Protein AF-A0A5J4UA17-F1 (afdb_monomer)

Foldseek 3Di:
DPDWDDQQDDPPFGADFWTADLVVRFIWGDPPPDTDTFDWDADPVRWIWGWDAGPVRDIDTGTSVRSCVVVVHD

Secondary structure (DSSP, 8-state):
---PEE--EETTEE-SSEEEETTTTEEEEE-SS-EEEPPPEE-TTS-EEEEEE-TTS-EEEEEHHHHHHHTT--

pLDDT: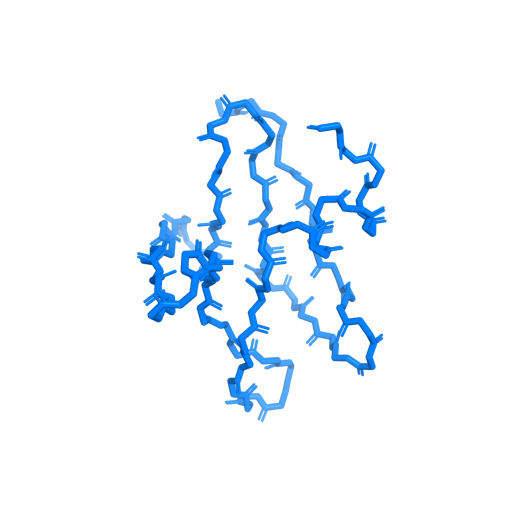 mean 90.47, std 9.32, range [51.94, 98.31]

Radius of gyration: 11.69 Å; Cα contacts (8 Å, |Δi|>4): 119; chains: 1; bounding box: 26×30×27 Å

Solvent-accessible surface area (backbone atoms only — not comparable to full-atom values): 4532 Å² total; per-residue (Å²): 139,74,68,70,46,74,47,50,63,60,92,92,45,44,30,87,45,39,32,37,26,76,88,75,74,43,44,30,36,50,77,91,82,53,76,40,78,50,68,79,43,70,46,98,87,67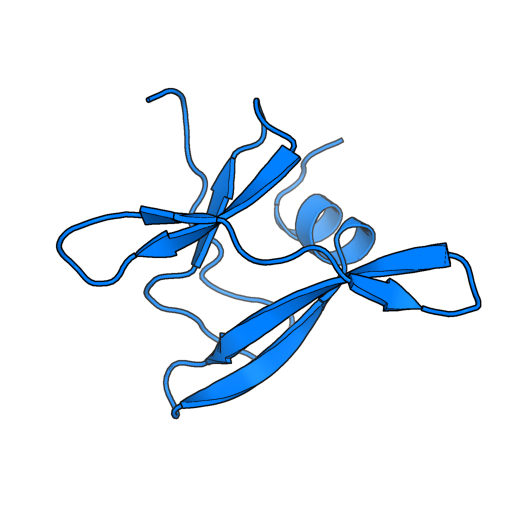,54,45,27,32,73,49,55,30,80,84,67,54,69,44,80,49,40,50,74,60,51,31,56,76,69,73,47,135

Sequence (74 aa):
MVDMKRQLQYGRHQFEDLYFSPGEDMFYMSNGIKYKELHVNMKLNGALFVYAPDIRGKGHQIHYIRAKKIMNIK

Mean predicted aligned error: 3.88 Å

Nearest PDB structures (foldseek):
  1e0b-assembly1_A  TM=6.468E-01  e=5.320E-01  Schizosaccharomyces pombe
  1tn9-assembly1_A  TM=5.779E-01  e=7.545E-01  Enterococcus faecalis
  6hq9-assembly2_B  TM=4.418E-01  e=3.539E-01  Homo sapiens
  4v6w-assembly1_AE  TM=5.521E-01  e=2.418E+00  Drosophila melanogaster
  2x5c-assembly2_B  TM=3.574E-01  e=1.274E+00  Pyrobaculum spherical virus

Organism: NCBI:txid222440

Structure (mmCIF, N/CA/C/O backbone):
data_AF-A0A5J4UA17-F1
#
_entry.id   AF-A0A5J4UA17-F1
#
loop_
_atom_site.group_PDB
_atom_site.id
_atom_site.type_symbol
_atom_site.label_atom_id
_atom_site.label_alt_id
_atom_site.label_comp_id
_atom_site.label_asym_id
_atom_site.label_entity_id
_atom_site.label_seq_id
_atom_site.pdbx_PDB_ins_code
_atom_site.Cartn_x
_atom_site.Cartn_y
_atom_site.Cartn_z
_atom_site.occupancy
_atom_site.B_iso_or_equiv
_atom_site.auth_seq_id
_atom_site.auth_comp_id
_atom_site.auth_asym_id
_atom_site.auth_atom_id
_atom_site.pdbx_PDB_model_num
ATOM 1 N N . MET A 1 1 ? 1.619 18.305 -2.843 1.00 53.34 1 MET A N 1
ATOM 2 C CA . MET A 1 1 ? 1.353 16.875 -2.584 1.00 53.34 1 MET A CA 1
ATOM 3 C C . MET A 1 1 ? 0.624 16.339 -3.797 1.00 53.34 1 MET A C 1
ATOM 5 O O . MET A 1 1 ? -0.526 16.694 -4.014 1.00 53.34 1 MET A O 1
ATOM 9 N N . VAL A 1 2 ? 1.375 15.675 -4.670 1.00 51.94 2 VAL A N 1
ATOM 10 C CA . VAL A 1 2 ? 1.012 15.387 -6.062 1.00 51.94 2 VAL A CA 1
ATOM 11 C C . VAL A 1 2 ? 0.467 13.957 -6.122 1.00 51.94 2 VAL A C 1
ATOM 13 O O . VAL A 1 2 ? 1.161 13.039 -5.715 1.00 51.94 2 VAL A O 1
ATOM 16 N N . ASP A 1 3 ? -0.788 13.816 -6.552 1.00 69.31 3 ASP A N 1
ATOM 17 C CA . ASP A 1 3 ? -1.491 12.581 -6.948 1.00 69.31 3 ASP A CA 1
ATOM 18 C C . ASP A 1 3 ? -1.208 11.300 -6.123 1.00 69.31 3 ASP A C 1
ATOM 20 O O . ASP A 1 3 ? -0.347 10.487 -6.457 1.00 69.31 3 ASP A O 1
ATOM 24 N N . MET A 1 4 ? -1.979 11.084 -5.050 1.00 75.94 4 MET A N 1
ATOM 25 C CA . MET A 1 4 ? -2.017 9.804 -4.332 1.00 75.94 4 MET A CA 1
ATOM 26 C C . MET A 1 4 ? -3.203 8.963 -4.805 1.00 75.94 4 MET A C 1
ATOM 28 O O . MET A 1 4 ? -4.352 9.401 -4.730 1.00 75.94 4 MET A O 1
ATOM 32 N N . LYS A 1 5 ? -2.948 7.712 -5.198 1.00 75.25 5 LYS A N 1
ATOM 33 C CA . LYS A 1 5 ? -4.004 6.747 -5.526 1.00 75.25 5 LYS A CA 1
ATOM 34 C C . LYS A 1 5 ? -4.369 5.918 -4.305 1.00 75.25 5 LYS A C 1
ATOM 36 O O . LYS A 1 5 ? -3.509 5.313 -3.666 1.00 75.25 5 LYS A O 1
ATOM 41 N N . ARG A 1 6 ? -5.662 5.864 -3.991 1.00 79.31 6 ARG A N 1
ATOM 42 C CA . ARG A 1 6 ? -6.180 5.058 -2.882 1.00 79.31 6 ARG A CA 1
ATOM 43 C C . ARG A 1 6 ? -6.175 3.578 -3.2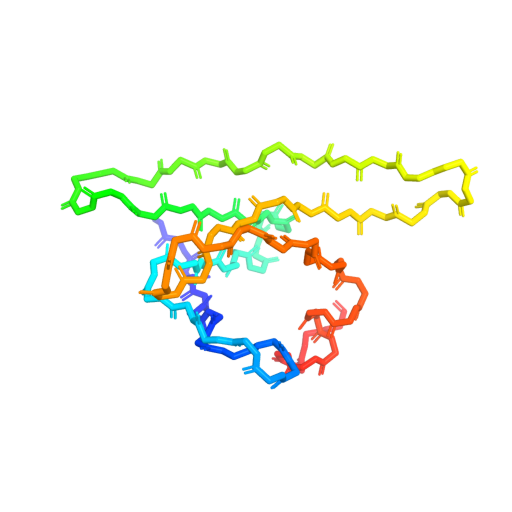60 1.00 79.31 6 ARG A C 1
ATOM 45 O O . ARG A 1 6 ? -6.798 3.188 -4.246 1.00 79.31 6 ARG A O 1
ATOM 52 N N . GLN A 1 7 ? -5.515 2.751 -2.457 1.00 71.12 7 GLN A N 1
ATOM 53 C CA . GLN A 1 7 ? -5.471 1.303 -2.648 1.00 71.12 7 GLN A CA 1
ATOM 54 C C . GLN A 1 7 ? -6.594 0.646 -1.837 1.00 71.12 7 GLN A C 1
ATOM 56 O O . GLN A 1 7 ? -6.362 0.077 -0.776 1.00 71.12 7 GLN A O 1
ATOM 61 N N . LEU A 1 8 ? -7.827 0.722 -2.343 1.00 75.25 8 LEU A N 1
ATOM 62 C CA . LEU A 1 8 ? -9.015 0.208 -1.643 1.00 75.25 8 LEU A CA 1
ATOM 63 C C . LEU A 1 8 ? -9.061 -1.321 -1.558 1.00 75.25 8 LEU A C 1
ATOM 65 O O . LEU A 1 8 ? -9.705 -1.871 -0.666 1.00 75.25 8 LEU A O 1
ATOM 69 N N . GLN A 1 9 ? -8.392 -2.014 -2.485 1.00 81.50 9 GLN A N 1
ATOM 70 C CA . GLN A 1 9 ? -8.431 -3.468 -2.566 1.00 81.50 9 GLN A CA 1
ATOM 71 C C . GLN A 1 9 ? -7.097 -4.063 -3.020 1.00 81.50 9 GLN A C 1
ATOM 73 O O . GLN A 1 9 ? -6.476 -3.613 -3.982 1.00 81.50 9 GLN A O 1
ATOM 78 N N . TYR A 1 10 ? -6.674 -5.132 -2.352 1.00 84.81 10 TYR A N 1
ATOM 79 C CA . TYR A 1 10 ? -5.551 -5.968 -2.763 1.00 84.81 10 TYR A CA 1
ATOM 80 C C . TYR A 1 10 ? -5.951 -7.441 -2.649 1.00 84.81 10 TYR A C 1
ATOM 82 O O . TYR A 1 10 ? -6.022 -8.012 -1.558 1.00 84.81 10 TYR A O 1
ATOM 90 N N . GLY A 1 11 ? -6.278 -8.060 -3.785 1.00 84.00 11 GLY A N 1
ATOM 91 C CA . GLY A 1 11 ? -6.917 -9.376 -3.789 1.00 84.00 11 GLY A CA 1
ATOM 92 C C . GLY A 1 11 ? -8.270 -9.324 -3.072 1.00 84.00 11 GLY A C 1
ATOM 93 O O . GLY A 1 11 ? -9.171 -8.614 -3.503 1.00 84.00 11 GLY A O 1
ATOM 94 N N . ARG A 1 12 ? -8.414 -10.067 -1.967 1.00 89.19 12 ARG A N 1
ATOM 95 C CA . ARG A 1 12 ? -9.642 -10.092 -1.144 1.00 89.19 12 ARG A CA 1
ATOM 96 C C . ARG A 1 12 ? -9.599 -9.141 0.060 1.00 89.19 12 ARG A C 1
ATOM 98 O O . ARG A 1 12 ? -10.550 -9.114 0.832 1.00 89.19 12 ARG A O 1
ATOM 105 N N . HIS A 1 13 ? -8.508 -8.403 0.242 1.00 92.44 13 HIS A N 1
ATOM 106 C CA . HIS A 1 13 ? -8.304 -7.527 1.396 1.00 92.44 13 HIS A CA 1
ATOM 107 C C . HIS A 1 13 ? -8.686 -6.094 1.048 1.00 92.44 13 HIS A C 1
ATOM 109 O O . HIS A 1 13 ? -8.327 -5.614 -0.029 1.00 92.44 13 HIS A O 1
ATOM 115 N N . GLN A 1 14 ? -9.406 -5.437 1.954 1.00 93.56 14 GLN A N 1
ATOM 116 C CA . GLN A 1 14 ? -9.856 -4.055 1.814 1.00 93.56 14 GLN A CA 1
ATOM 117 C C . GLN A 1 14 ? -9.119 -3.153 2.802 1.00 93.56 14 GLN A C 1
ATOM 119 O O . GLN A 1 14 ? -8.826 -3.576 3.922 1.00 93.56 14 GLN A O 1
ATOM 124 N N . PHE A 1 15 ? -8.844 -1.918 2.387 1.00 93.56 15 PHE A N 1
ATOM 125 C CA . PHE A 1 15 ? -8.101 -0.927 3.167 1.00 93.56 15 PHE A CA 1
ATOM 126 C C . PHE A 1 15 ? -8.791 0.434 3.050 1.00 93.56 15 PHE A C 1
ATOM 128 O O . PHE A 1 15 ? -9.200 0.821 1.956 1.00 93.56 15 PHE A O 1
ATOM 135 N N . GLU A 1 16 ? -8.896 1.173 4.153 1.00 88.31 16 GLU A N 1
ATOM 136 C CA . GLU A 1 16 ? -9.508 2.510 4.157 1.00 88.31 16 GLU A CA 1
ATOM 137 C C . GLU A 1 16 ? -8.464 3.624 4.018 1.00 88.31 16 GLU A C 1
ATOM 139 O O . GLU A 1 16 ? -8.690 4.591 3.290 1.00 88.31 16 GLU A O 1
ATOM 144 N N . ASP A 1 17 ? -7.276 3.451 4.595 1.00 91.88 17 ASP A N 1
ATOM 145 C CA . ASP A 1 17 ? -6.288 4.531 4.710 1.00 91.88 17 ASP A CA 1
ATOM 146 C C . ASP A 1 17 ? -4.950 4.244 4.036 1.00 91.88 17 ASP A C 1
ATOM 148 O O . ASP A 1 17 ? -3.942 4.867 4.365 1.00 91.88 17 ASP A O 1
ATOM 152 N N . LEU A 1 18 ? -4.929 3.313 3.083 1.00 94.75 18 LEU A N 1
ATOM 153 C CA . LEU A 1 18 ? -3.735 2.977 2.320 1.00 94.75 18 LEU A CA 1
ATOM 154 C C . LEU A 1 18 ? -3.699 3.716 0.980 1.00 94.75 18 LEU A C 1
ATOM 156 O O . LEU A 1 18 ? -4.618 3.615 0.162 1.00 94.75 18 LEU A O 1
ATOM 160 N N . TYR A 1 19 ? -2.582 4.388 0.728 1.00 94.12 19 TYR A N 1
ATOM 161 C CA . TYR A 1 19 ? -2.350 5.182 -0.470 1.00 94.12 19 TYR A CA 1
ATOM 162 C C . TYR A 1 19 ? -1.027 4.791 -1.118 1.00 94.12 19 TYR A C 1
ATOM 164 O O . TYR A 1 19 ? -0.073 4.422 -0.433 1.00 94.12 19 TYR A O 1
ATOM 172 N N . PHE A 1 20 ? -0.965 4.897 -2.438 1.00 93.62 20 PHE A N 1
ATOM 173 C CA . PHE A 1 20 ? 0.261 4.781 -3.212 1.00 93.62 20 PHE A CA 1
ATOM 174 C C . PHE A 1 20 ? 0.506 6.087 -3.966 1.00 93.62 20 PHE A C 1
ATOM 176 O O . PHE A 1 20 ? -0.392 6.580 -4.650 1.00 93.62 20 PHE A O 1
ATOM 183 N N . SER A 1 21 ? 1.710 6.637 -3.837 1.00 93.00 21 SER A N 1
ATOM 184 C CA . SER A 1 21 ? 2.174 7.808 -4.581 1.00 93.00 21 SER A CA 1
ATOM 185 C C . SER A 1 21 ? 2.974 7.331 -5.795 1.00 93.00 21 SER A C 1
ATOM 187 O O . SER A 1 21 ? 4.094 6.850 -5.617 1.00 93.00 21 SER A O 1
ATOM 189 N N . PRO A 1 22 ? 2.451 7.430 -7.034 1.00 90.06 22 PRO A N 1
ATOM 190 C CA . PRO A 1 22 ? 3.191 7.002 -8.218 1.00 90.06 22 PRO A CA 1
ATOM 191 C C . PRO A 1 22 ? 4.428 7.863 -8.488 1.00 90.06 22 PRO A C 1
ATOM 193 O O . PRO A 1 22 ? 5.399 7.357 -9.037 1.00 90.06 22 PRO A O 1
ATOM 196 N N . GLY A 1 23 ? 4.397 9.146 -8.106 1.00 90.38 23 GLY A N 1
ATOM 197 C CA . GLY A 1 23 ? 5.522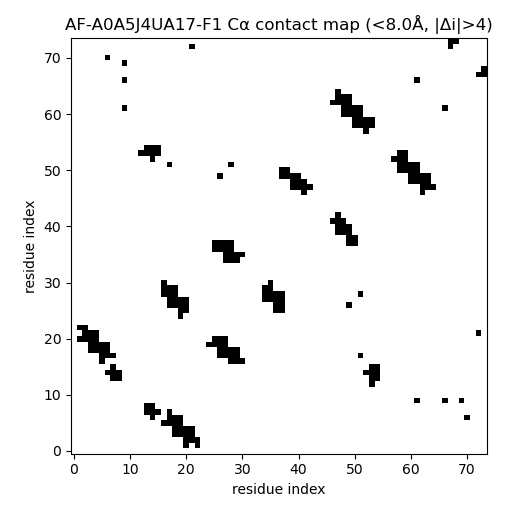 10.066 -8.299 1.00 90.38 23 GLY A CA 1
ATOM 198 C C . GLY A 1 23 ? 6.706 9.785 -7.375 1.00 90.38 23 GLY A C 1
ATOM 199 O O . GLY A 1 23 ? 7.847 9.998 -7.768 1.00 90.38 23 GLY A O 1
ATOM 200 N N . GLU A 1 24 ? 6.441 9.286 -6.167 1.00 92.75 24 GLU A N 1
ATOM 201 C CA . GLU A 1 24 ? 7.479 8.958 -5.178 1.00 92.75 24 GLU A CA 1
ATOM 202 C C . GLU A 1 24 ? 7.797 7.457 -5.136 1.00 92.75 24 GLU A C 1
ATOM 204 O O . GLU A 1 24 ? 8.785 7.057 -4.533 1.00 92.75 24 GLU A O 1
ATOM 209 N N . ASP A 1 25 ? 6.968 6.627 -5.774 1.00 92.94 25 ASP A N 1
ATOM 210 C CA . ASP A 1 25 ? 7.010 5.164 -5.700 1.00 92.94 25 ASP A CA 1
ATOM 211 C C . ASP A 1 25 ? 6.935 4.625 -4.256 1.00 92.94 25 ASP A C 1
ATOM 213 O O . ASP A 1 25 ? 7.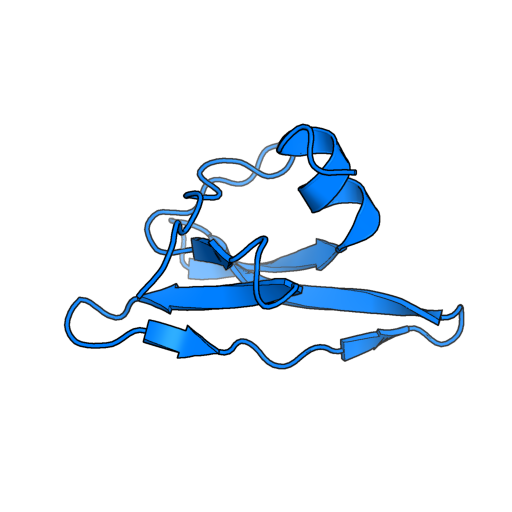607 3.664 -3.879 1.00 92.94 25 ASP A O 1
ATOM 217 N N . MET A 1 26 ? 6.090 5.249 -3.426 1.00 95.38 26 MET A N 1
ATOM 218 C CA . MET A 1 26 ? 5.959 4.932 -1.999 1.00 95.38 26 MET A CA 1
ATOM 219 C C . MET A 1 26 ? 4.515 4.673 -1.576 1.00 95.38 26 MET A C 1
ATOM 221 O O . MET A 1 26 ? 3.563 5.256 -2.103 1.00 95.38 26 MET A O 1
ATOM 225 N N . PHE A 1 27 ? 4.360 3.800 -0.578 1.00 95.94 27 PHE A N 1
ATOM 226 C CA . PHE A 1 27 ? 3.091 3.601 0.116 1.00 95.94 27 PHE A CA 1
ATOM 227 C C . PHE A 1 27 ? 3.008 4.463 1.368 1.00 95.94 27 PHE A C 1
ATOM 229 O O . PHE A 1 27 ? 3.964 4.569 2.135 1.00 95.94 27 PHE A O 1
ATOM 236 N N . TYR A 1 28 ? 1.815 4.987 1.618 1.00 95.88 28 TYR A N 1
ATOM 237 C CA . TYR A 1 28 ? 1.501 5.810 2.773 1.00 95.88 28 TYR A CA 1
ATOM 238 C C . TYR A 1 28 ? 0.266 5.287 3.493 1.00 95.88 28 TYR A C 1
ATOM 240 O O . TYR A 1 28 ? -0.680 4.812 2.861 1.00 95.88 28 TYR A O 1
ATOM 248 N N . MET A 1 29 ? 0.251 5.440 4.815 1.00 94.38 29 MET A N 1
ATOM 249 C CA . MET A 1 29 ? -0.962 5.326 5.618 1.00 94.38 29 MET A CA 1
ATOM 250 C C . MET A 1 29 ? -1.385 6.676 6.178 1.00 94.38 29 MET A C 1
ATOM 252 O O . MET A 1 29 ? -0.565 7.385 6.762 1.00 94.38 29 MET A O 1
ATOM 256 N N . SER A 1 30 ? -2.667 7.006 6.037 1.00 92.94 30 SER A N 1
ATOM 257 C CA . SER A 1 30 ? -3.275 8.119 6.768 1.00 92.94 30 SER A CA 1
ATOM 258 C C . SER A 1 30 ? -3.677 7.669 8.170 1.00 92.94 30 SER A C 1
ATOM 260 O O . SER A 1 30 ? -4.150 6.554 8.361 1.00 92.94 30 SER A O 1
ATOM 262 N N . ASN A 1 31 ? -3.509 8.542 9.160 1.00 89.38 31 ASN A N 1
ATOM 263 C CA . ASN A 1 31 ? -4.130 8.385 10.479 1.00 89.38 31 ASN A CA 1
ATOM 264 C C . ASN A 1 31 ? -5.232 9.433 10.731 1.00 89.38 31 ASN A C 1
ATOM 266 O O . ASN A 1 31 ? -5.521 9.760 11.880 1.00 89.38 31 ASN A O 1
ATOM 270 N N . GLY A 1 32 ? -5.770 10.029 9.661 1.00 89.19 32 GLY A N 1
ATOM 271 C CA . GLY A 1 32 ? -6.751 11.118 9.708 1.00 89.19 32 GLY A CA 1
ATOM 272 C C . GLY A 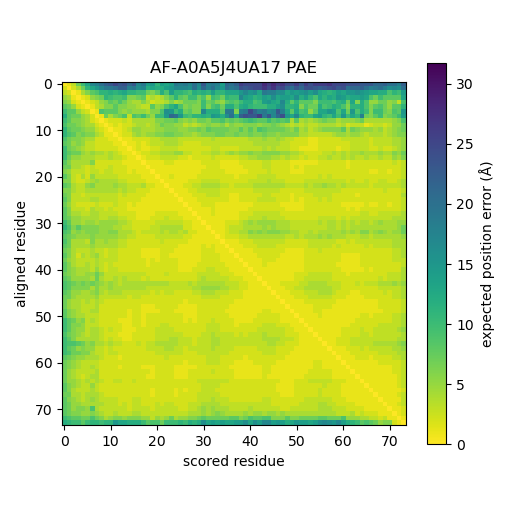1 32 ? -6.155 12.515 9.921 1.00 89.19 32 GLY A C 1
ATOM 273 O O . GLY A 1 32 ? -6.851 13.502 9.711 1.00 89.19 32 GLY A O 1
ATOM 274 N N . ILE A 1 33 ? -4.874 12.620 10.295 1.00 91.75 33 ILE A N 1
ATOM 275 C CA . ILE A 1 33 ? -4.179 13.901 10.523 1.00 91.75 33 ILE A CA 1
ATOM 276 C C . ILE A 1 33 ? -3.000 14.057 9.563 1.00 91.75 33 ILE A C 1
ATOM 278 O O . ILE A 1 33 ? -2.804 15.112 8.966 1.00 91.75 33 ILE A O 1
ATOM 282 N N . LYS A 1 34 ? -2.195 13.002 9.423 1.00 94.06 34 LYS A N 1
ATOM 283 C CA . LYS A 1 34 ? -1.003 12.987 8.579 1.00 94.06 34 LYS A CA 1
ATOM 284 C C . LYS A 1 34 ? -0.879 11.678 7.823 1.00 94.06 34 LYS A C 1
ATOM 286 O O . LYS A 1 34 ? -1.381 10.638 8.251 1.00 94.06 34 LYS A O 1
ATOM 291 N N . TYR A 1 35 ? -0.123 11.748 6.739 1.00 93.94 35 TYR A N 1
ATOM 292 C CA . TYR A 1 35 ? 0.346 10.582 6.012 1.00 93.94 35 TYR A CA 1
ATOM 293 C C . TYR A 1 35 ? 1.691 10.147 6.586 1.00 93.94 35 TYR A C 1
ATOM 295 O O . TYR A 1 35 ? 2.563 10.973 6.861 1.00 93.94 35 TYR A O 1
ATOM 303 N N . LYS A 1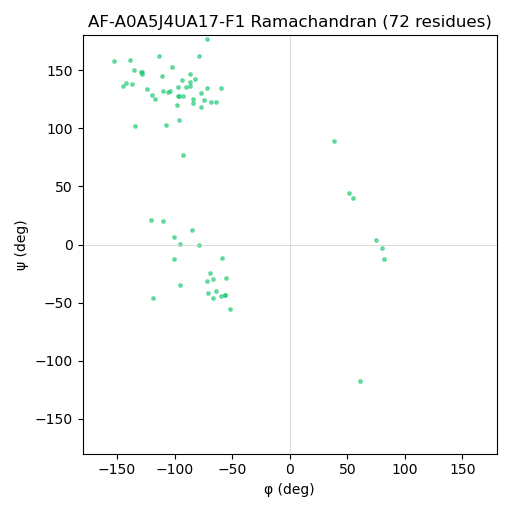 36 ? 1.852 8.845 6.790 1.00 94.94 36 LYS A N 1
ATOM 304 C CA . LYS A 1 36 ? 3.107 8.226 7.201 1.00 94.94 36 LYS A CA 1
ATOM 305 C C . LYS A 1 36 ? 3.562 7.272 6.110 1.00 94.94 36 LYS A C 1
ATOM 307 O O . LYS A 1 36 ? 2.808 6.374 5.743 1.00 94.94 36 LYS A O 1
ATOM 312 N N . GLU A 1 37 ? 4.784 7.467 5.631 1.00 96.31 37 GLU A N 1
ATOM 313 C CA . GLU A 1 37 ? 5.435 6.530 4.719 1.00 96.31 37 GLU A CA 1
ATOM 314 C C . GLU A 1 37 ? 5.559 5.157 5.389 1.00 96.31 37 GLU A C 1
ATOM 316 O O . GLU A 1 37 ? 5.923 5.039 6.568 1.00 96.31 37 GLU A O 1
ATOM 321 N N . LEU A 1 38 ? 5.216 4.111 4.648 1.00 97.00 38 LEU A N 1
ATOM 322 C CA . LEU A 1 38 ? 5.362 2.738 5.097 1.00 97.00 38 LEU A CA 1
ATOM 323 C C . LEU A 1 38 ? 6.762 2.225 4.783 1.00 97.00 38 LEU A C 1
ATOM 325 O O . LEU A 1 38 ? 7.270 2.390 3.680 1.00 97.00 38 LEU A O 1
ATOM 329 N N . HIS A 1 39 ? 7.359 1.525 5.746 1.00 97.75 39 HIS A N 1
ATOM 330 C CA . HIS A 1 39 ? 8.682 0.944 5.564 1.00 97.75 39 HIS A CA 1
ATOM 331 C C . HIS A 1 39 ? 8.669 -0.131 4.468 1.00 97.75 39 HIS A C 1
ATOM 333 O O . HIS A 1 39 ? 7.936 -1.126 4.558 1.00 97.75 39 HIS A O 1
ATOM 339 N N . VAL A 1 40 ? 9.514 0.055 3.454 1.00 98.25 40 VAL A N 1
ATOM 340 C CA . VAL A 1 40 ? 9.727 -0.921 2.386 1.00 98.25 40 VAL A CA 1
ATOM 341 C C . VAL A 1 40 ? 10.606 -2.050 2.903 1.00 98.25 40 VAL A C 1
ATOM 343 O O . VAL A 1 40 ? 11.758 -1.857 3.277 1.00 98.25 40 VAL A O 1
ATOM 346 N N . ASN A 1 41 ? 10.049 -3.253 2.900 1.00 98.25 41 ASN A N 1
ATOM 347 C CA . ASN A 1 41 ? 10.737 -4.476 3.270 1.00 98.25 41 ASN A CA 1
ATOM 348 C C . ASN A 1 41 ? 11.131 -5.248 2.009 1.00 98.25 41 ASN A C 1
ATOM 350 O O . ASN A 1 41 ? 10.442 -5.189 0.988 1.00 98.25 41 ASN A O 1
ATOM 354 N N . MET A 1 42 ? 12.194 -6.045 2.108 1.00 98.31 42 MET A N 1
ATOM 355 C CA . MET A 1 42 ? 12.677 -6.896 1.023 1.00 98.31 42 MET A CA 1
ATOM 356 C C . MET A 1 42 ? 12.750 -8.355 1.480 1.00 98.31 42 MET A C 1
ATOM 358 O O . MET A 1 42 ? 13.237 -8.665 2.566 1.00 98.31 42 MET A O 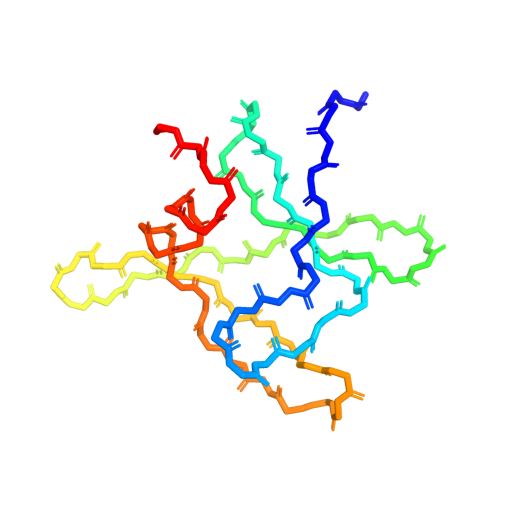1
ATOM 362 N N . LYS A 1 43 ? 12.249 -9.273 0.653 1.00 96.75 43 LYS A N 1
ATOM 363 C CA . LYS A 1 43 ? 12.449 -10.721 0.827 1.00 96.75 43 LYS A CA 1
ATOM 364 C C . LYS A 1 43 ? 13.840 -11.132 0.331 1.00 96.75 43 LYS A C 1
ATOM 366 O O . LYS A 1 43 ? 14.419 -10.456 -0.507 1.00 96.75 43 LYS A O 1
ATOM 371 N N . LEU A 1 44 ? 14.321 -12.310 0.739 1.00 97.38 44 LEU A N 1
ATOM 372 C CA . LEU A 1 44 ? 15.592 -12.873 0.243 1.00 97.38 44 LEU A CA 1
ATOM 373 C C . LEU A 1 44 ? 15.657 -12.994 -1.291 1.00 97.38 44 LEU A C 1
ATOM 375 O O . LEU A 1 44 ? 16.730 -12.899 -1.869 1.00 97.38 44 LEU A O 1
ATOM 379 N N . ASN A 1 45 ? 14.512 -13.168 -1.955 1.00 96.44 45 ASN A N 1
ATOM 380 C CA . ASN A 1 45 ? 14.418 -13.221 -3.416 1.00 96.44 45 AS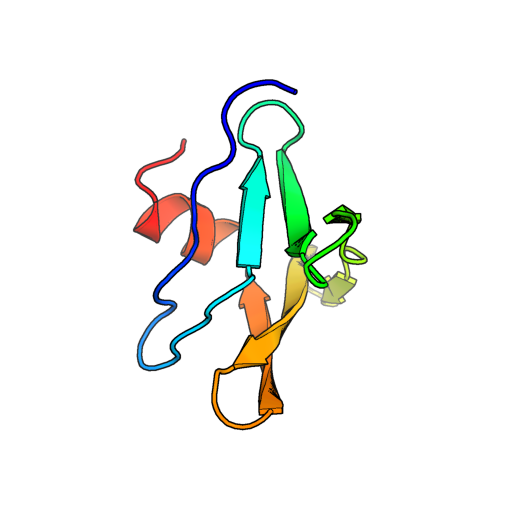N A CA 1
ATOM 381 C C . ASN A 1 45 ? 14.310 -11.835 -4.089 1.00 96.44 45 ASN A C 1
ATOM 383 O O . ASN A 1 45 ? 13.926 -11.757 -5.252 1.00 96.44 45 ASN A O 1
ATOM 387 N N . GLY A 1 46 ? 14.562 -10.745 -3.359 1.00 97.56 46 GLY A N 1
ATOM 388 C CA . GLY A 1 46 ? 14.494 -9.369 -3.862 1.00 97.56 46 GLY A CA 1
ATOM 389 C C . GLY A 1 46 ? 13.083 -8.776 -3.953 1.00 97.56 46 GLY A C 1
ATOM 390 O O . GLY A 1 46 ? 12.934 -7.607 -4.297 1.00 97.56 46 GLY A O 1
ATOM 391 N N . ALA A 1 47 ? 12.024 -9.530 -3.636 1.00 96.88 47 ALA A N 1
ATOM 392 C CA . ALA A 1 47 ? 10.663 -9.004 -3.720 1.00 96.88 47 ALA A CA 1
ATOM 393 C C . ALA A 1 47 ? 10.404 -7.925 -2.652 1.00 96.88 47 ALA A C 1
ATOM 395 O O . ALA A 1 47 ? 10.485 -8.206 -1.452 1.00 96.88 47 ALA A O 1
ATOM 396 N N . LEU A 1 48 ? 10.021 -6.725 -3.100 1.00 98.19 48 LEU A N 1
ATOM 397 C CA . LEU A 1 48 ? 9.674 -5.591 -2.240 1.00 98.19 48 LEU A CA 1
ATOM 398 C C . LEU A 1 48 ? 8.203 -5.613 -1.817 1.00 98.19 48 LEU A C 1
ATOM 400 O O . LEU A 1 48 ? 7.304 -5.909 -2.619 1.00 98.19 48 LEU A O 1
ATOM 404 N N . PHE A 1 49 ? 7.948 -5.276 -0.556 1.00 97.94 49 PHE A N 1
ATOM 405 C CA . PHE A 1 49 ? 6.603 -5.179 0.004 1.00 97.94 49 PHE A CA 1
ATOM 406 C C . PHE A 1 49 ? 6.531 -4.191 1.171 1.00 97.94 49 PHE A C 1
ATOM 408 O O . PHE A 1 49 ? 7.527 -3.930 1.841 1.00 97.94 49 PHE A O 1
ATOM 415 N N . VAL A 1 50 ? 5.328 -3.697 1.453 1.00 98.12 50 VAL A N 1
ATOM 416 C CA . VAL A 1 50 ? 5.005 -2.987 2.701 1.00 98.12 50 VAL A CA 1
ATOM 417 C C . VAL A 1 50 ? 4.021 -3.799 3.535 1.00 98.12 50 VAL A C 1
ATOM 419 O O . VAL A 1 50 ? 3.366 -4.708 3.020 1.00 98.12 50 VAL A O 1
ATOM 422 N N . TYR A 1 51 ? 3.913 -3.484 4.823 1.00 96.94 51 TYR A N 1
ATOM 423 C CA . TYR A 1 51 ? 2.894 -4.054 5.700 1.00 96.94 51 TYR A CA 1
ATOM 424 C C . TYR A 1 51 ? 1.806 -3.020 5.987 1.00 96.94 51 TYR A C 1
ATOM 426 O O . TYR A 1 51 ? 2.126 -1.896 6.370 1.00 96.94 51 TYR A O 1
ATOM 434 N N . ALA A 1 52 ? 0.538 -3.404 5.830 1.00 95.25 52 ALA A N 1
ATOM 435 C CA . ALA A 1 52 ? -0.601 -2.550 6.163 1.00 95.25 52 ALA A CA 1
ATOM 436 C C . ALA A 1 52 ? -1.755 -3.368 6.778 1.00 95.25 52 ALA A C 1
ATOM 438 O O . ALA A 1 52 ? -2.017 -4.478 6.302 1.00 95.25 52 ALA A O 1
ATOM 439 N N . PRO A 1 53 ? -2.442 -2.856 7.819 1.00 94.00 53 PRO A N 1
ATOM 440 C CA . PRO A 1 53 ? -3.663 -3.446 8.360 1.00 94.00 53 PRO A CA 1
ATOM 441 C C . PRO A 1 53 ? -4.849 -3.256 7.410 1.00 94.00 53 PRO A C 1
ATOM 443 O O . PRO A 1 53 ? -5.062 -2.162 6.892 1.00 94.00 53 PRO A O 1
ATOM 446 N N . ASP A 1 54 ? -5.624 -4.320 7.199 1.00 94.56 54 ASP A N 1
ATOM 447 C CA . ASP A 1 54 ? -6.933 -4.239 6.547 1.00 94.56 54 ASP A CA 1
ATOM 448 C C . ASP A 1 54 ? -7.974 -3.568 7.462 1.00 94.56 54 ASP A C 1
ATOM 450 O O . ASP A 1 54 ? -7.711 -3.275 8.630 1.00 94.56 54 ASP A O 1
ATOM 454 N N . ILE A 1 55 ? -9.193 -3.373 6.952 1.00 93.94 55 ILE A N 1
ATOM 455 C CA . ILE A 1 55 ? -10.324 -2.803 7.712 1.00 93.94 55 ILE A CA 1
ATOM 456 C C . ILE A 1 55 ? -10.713 -3.596 8.976 1.00 93.94 55 ILE A C 1
ATOM 458 O O . ILE A 1 55 ? -11.492 -3.122 9.795 1.00 93.94 55 ILE A O 1
ATOM 462 N N . ARG A 1 56 ? -10.192 -4.816 9.159 1.00 94.38 56 ARG A N 1
ATOM 463 C CA . ARG A 1 56 ? -10.396 -5.646 10.358 1.00 94.38 56 ARG A CA 1
ATOM 464 C C . ARG A 1 56 ? -9.199 -5.583 11.310 1.00 94.38 56 ARG A C 1
ATOM 466 O O . ARG A 1 56 ? -9.143 -6.354 12.265 1.00 94.38 56 ARG A O 1
ATOM 473 N N . GLY A 1 57 ? -8.223 -4.720 11.033 1.00 91.88 57 GLY A N 1
ATOM 474 C CA . GLY A 1 57 ? -6.983 -4.587 11.792 1.00 91.88 57 GLY A CA 1
ATOM 475 C C . GLY A 1 57 ? -5.974 -5.714 11.553 1.00 91.88 57 GLY A C 1
ATOM 476 O O . GLY A 1 57 ? -4.922 -5.734 12.194 1.00 91.88 57 GLY A O 1
ATOM 477 N N . LYS A 1 58 ? -6.244 -6.660 10.642 1.00 95.12 58 LYS A N 1
ATOM 478 C CA . LYS A 1 58 ? -5.307 -7.743 10.328 1.00 95.12 58 LYS A CA 1
ATOM 479 C C . LYS A 1 58 ? -4.308 -7.238 9.301 1.00 95.12 58 LYS A C 1
ATOM 481 O O . LYS A 1 58 ? -4.700 -6.774 8.238 1.00 95.12 58 LYS A O 1
ATOM 486 N N . GLY A 1 59 ? -3.017 -7.342 9.591 1.00 94.50 59 GLY A N 1
ATOM 487 C CA . GLY A 1 59 ? -2.011 -6.847 8.662 1.00 94.50 59 GLY A CA 1
ATOM 488 C C . GLY A 1 59 ? -1.581 -7.842 7.593 1.00 94.50 59 GLY A C 1
ATOM 489 O O . GLY A 1 59 ? -1.548 -9.058 7.799 1.00 94.50 59 GLY A O 1
ATOM 490 N N . HIS A 1 60 ? -1.266 -7.284 6.426 1.00 95.69 60 HIS A N 1
ATOM 491 C CA . HIS A 1 60 ? -0.975 -8.009 5.195 1.00 95.69 60 HIS A CA 1
ATOM 492 C C . HIS A 1 60 ? 0.255 -7.439 4.500 1.00 95.69 60 HIS A C 1
ATOM 494 O O . HIS A 1 60 ? 0.541 -6.245 4.581 1.00 95.69 60 HIS A O 1
ATOM 500 N N . GLN A 1 61 ? 0.963 -8.309 3.780 1.00 96.25 61 GLN A N 1
ATOM 501 C CA . GLN A 1 61 ? 2.074 -7.918 2.915 1.00 96.25 61 GLN A CA 1
ATOM 502 C C . GLN A 1 61 ? 1.533 -7.472 1.559 1.00 96.25 61 GLN A C 1
ATOM 504 O O . GLN A 1 61 ? 0.882 -8.241 0.848 1.00 96.25 61 GLN A O 1
ATOM 509 N N . ILE A 1 62 ? 1.841 -6.237 1.188 1.00 96.12 62 ILE A N 1
ATOM 510 C CA . ILE A 1 62 ? 1.437 -5.634 -0.076 1.00 96.12 62 ILE A CA 1
ATOM 511 C C . ILE A 1 62 ? 2.672 -5.547 -0.953 1.00 96.12 62 ILE A C 1
ATOM 513 O O . ILE A 1 62 ? 3.543 -4.704 -0.755 1.00 96.12 62 ILE A O 1
ATOM 517 N N . HIS A 1 63 ? 2.767 -6.468 -1.910 1.00 95.75 63 HIS A N 1
ATOM 518 C CA . HIS A 1 63 ? 3.896 -6.518 -2.832 1.00 95.75 63 HIS A CA 1
ATOM 519 C C . HIS A 1 63 ? 3.776 -5.444 -3.907 1.00 95.75 63 HIS A C 1
ATOM 521 O O . HIS A 1 63 ? 2.759 -5.396 -4.607 1.00 95.75 63 HIS A O 1
ATOM 527 N N . TYR A 1 64 ? 4.854 -4.685 -4.106 1.00 95.19 64 TYR A N 1
ATOM 528 C CA . TYR A 1 64 ? 4.938 -3.577 -5.061 1.00 95.19 64 TYR A CA 1
ATOM 529 C C . TYR A 1 64 ? 4.489 -3.971 -6.470 1.00 95.19 64 TYR A C 1
ATOM 531 O O . TYR A 1 64 ? 3.543 -3.397 -7.000 1.00 95.19 64 TYR A O 1
ATOM 539 N N . ILE A 1 65 ? 5.097 -5.015 -7.045 1.00 94.00 65 ILE A N 1
ATOM 540 C CA . ILE A 1 65 ? 4.803 -5.474 -8.416 1.00 94.00 65 ILE A CA 1
ATOM 541 C C . ILE A 1 65 ? 3.311 -5.794 -8.598 1.00 94.00 65 ILE A C 1
ATOM 543 O O . ILE A 1 65 ? 2.693 -5.420 -9.593 1.00 94.00 65 ILE A O 1
ATOM 547 N N . ARG A 1 66 ? 2.703 -6.478 -7.622 1.00 93.62 66 ARG A N 1
ATOM 548 C CA . ARG A 1 66 ? 1.282 -6.848 -7.686 1.00 93.62 66 ARG A CA 1
ATOM 549 C C . ARG A 1 66 ? 0.377 -5.632 -7.511 1.00 93.62 66 ARG A C 1
ATOM 551 O O . ARG A 1 66 ? -0.623 -5.526 -8.211 1.00 93.62 66 ARG A O 1
ATOM 558 N N . ALA A 1 67 ? 0.716 -4.735 -6.589 1.00 92.69 67 ALA A N 1
ATOM 559 C CA . ALA A 1 67 ? -0.075 -3.545 -6.317 1.00 92.69 67 ALA A CA 1
ATOM 560 C C . ALA A 1 67 ? -0.061 -2.589 -7.518 1.00 92.69 67 ALA A C 1
ATOM 562 O O . ALA A 1 67 ? -1.127 -2.185 -7.975 1.00 92.69 67 ALA A O 1
ATOM 563 N N . LYS A 1 68 ? 1.114 -2.328 -8.109 1.00 91.31 68 LYS A N 1
ATOM 564 C CA . LYS A 1 68 ? 1.249 -1.543 -9.346 1.00 91.31 68 LYS A CA 1
ATOM 565 C C . LYS A 1 68 ? 0.428 -2.133 -10.491 1.00 91.31 68 LYS A C 1
ATOM 567 O O . LYS A 1 68 ? -0.314 -1.404 -11.142 1.00 91.31 68 LYS A O 1
ATOM 572 N N . LYS A 1 69 ? 0.455 -3.462 -10.661 1.00 91.06 69 LYS A N 1
ATOM 573 C CA . LYS A 1 69 ? -0.378 -4.156 -11.655 1.00 91.06 69 LYS A CA 1
ATOM 574 C C . LYS A 1 69 ? -1.879 -3.936 -11.425 1.00 91.06 69 LYS A C 1
ATOM 576 O O . LYS A 1 69 ? -2.594 -3.670 -12.383 1.00 91.06 69 LYS A O 1
ATOM 581 N N . ILE A 1 70 ? -2.353 -4.027 -10.179 1.00 89.31 70 ILE A N 1
ATOM 582 C CA . ILE A 1 70 ? -3.765 -3.773 -9.824 1.00 89.31 70 ILE A CA 1
ATOM 583 C C . ILE A 1 70 ? -4.148 -2.314 -10.106 1.00 89.31 70 ILE A C 1
ATOM 585 O O . ILE A 1 70 ? -5.226 -2.054 -10.627 1.00 89.31 70 ILE A O 1
ATOM 589 N N . MET A 1 71 ? -3.254 -1.371 -9.809 1.00 86.06 71 MET A N 1
ATOM 590 C CA . MET A 1 71 ? -3.465 0.062 -10.037 1.00 86.06 71 MET A CA 1
ATOM 591 C C . MET A 1 71 ? -3.249 0.503 -11.495 1.00 86.06 71 MET A C 1
ATOM 593 O O . MET A 1 71 ? -3.390 1.692 -11.792 1.00 86.06 71 MET A O 1
ATOM 597 N N . ASN A 1 72 ? -2.890 -0.424 -12.392 1.00 88.31 72 ASN A N 1
ATOM 598 C CA . ASN A 1 72 ? -2.484 -0.147 -13.771 1.00 88.31 72 ASN A CA 1
ATOM 599 C C . ASN A 1 72 ? -1.374 0.925 -13.863 1.00 88.31 72 ASN A C 1
ATOM 601 O O . ASN A 1 72 ? -1.440 1.861 -14.660 1.00 88.31 72 ASN A O 1
ATOM 605 N N . ILE A 1 73 ? -0.374 0.806 -12.990 1.00 84.12 73 ILE A N 1
ATOM 606 C CA . ILE A 1 73 ? 0.830 1.641 -12.941 1.00 84.12 73 ILE A CA 1
ATOM 607 C C . ILE A 1 73 ? 1.982 0.822 -13.528 1.00 84.12 73 ILE A C 1
ATOM 609 O O . ILE A 1 73 ? 2.128 -0.355 -13.187 1.00 84.12 73 ILE A O 1
ATOM 613 N N . LYS A 1 74 ? 2.747 1.434 -14.439 1.00 69.50 74 LYS A N 1
ATOM 614 C CA . LYS A 1 74 ? 3.910 0.808 -15.082 1.00 69.50 74 LYS A CA 1
ATOM 615 C C . LYS A 1 74 ? 5.107 0.732 -14.141 1.00 69.50 74 LYS A C 1
ATOM 617 O O . LYS A 1 74 ? 5.280 1.667 -13.331 1.00 69.50 74 LYS A O 1
#